Protein AF-A0A9E5N8G2-F1 (afdb_monomer_lite)

Sequence (56 aa):
MPHPIYRVVDFEIVGPYTLRIEFDDGTEQVIDFRPVLEGALYGPLQDERMFNQVEI

Radius of gyration: 12.8 Å; chains: 1; bounding box: 30×26×24 Å

pLDDT: mean 91.13, std 7.79, range [68.38, 98.31]

Foldseek 3Di:
DDPDDWDFDDWDDPDQQWIWTATPVRDTDIDRCVVVCPDPVNVVCVPSVNVVVDDD

Secondary structure (DSSP, 8-state):
-----PPEEEEEEEETTEEEEEETTS-EEEEE-HHHHTSTTTGGGGSHHHHTT---

Structure (mmCIF, N/CA/C/O backbone):
data_AF-A0A9E5N8G2-F1
#
_entry.id   AF-A0A9E5N8G2-F1
#
loop_
_atom_site.group_PDB
_atom_site.id
_atom_site.type_symbol
_atom_site.label_atom_id
_atom_site.label_alt_id
_atom_site.label_comp_id
_atom_site.label_asym_id
_atom_site.label_entity_id
_atom_site.label_seq_id
_atom_site.pdbx_PDB_ins_code
_atom_site.Cartn_x
_atom_site.Cartn_y
_atom_site.Cartn_z
_atom_site.occupancy
_atom_site.B_iso_or_equiv
_atom_site.auth_seq_id
_atom_site.auth_comp_id
_atom_site.auth_asym_id
_atom_site.auth_atom_id
_atom_site.pdbx_PDB_model_num
ATOM 1 N N . MET A 1 1 ? -18.144 14.868 8.586 1.00 68.38 1 MET A N 1
ATOM 2 C CA . MET A 1 1 ? -18.083 13.408 8.373 1.00 68.38 1 MET A CA 1
ATOM 3 C C . MET A 1 1 ? -16.765 12.931 8.956 1.00 68.38 1 MET A C 1
ATOM 5 O O . MET A 1 1 ? -15.785 13.641 8.755 1.00 68.38 1 MET A O 1
ATOM 9 N N . PRO A 1 2 ? -16.718 11.837 9.728 1.00 84.50 2 PRO A N 1
ATOM 10 C CA . PRO A 1 2 ? -15.436 11.256 10.104 1.00 84.50 2 PRO A CA 1
ATOM 11 C C . PRO A 1 2 ? -14.728 10.752 8.836 1.00 84.50 2 PRO A C 1
ATOM 13 O O . PRO A 1 2 ? -15.378 10.186 7.960 1.00 84.50 2 PRO A O 1
ATOM 16 N N . HIS A 1 3 ? -13.419 10.981 8.737 1.00 84.75 3 HIS A N 1
ATOM 17 C CA . HIS A 1 3 ? -12.542 10.368 7.736 1.00 84.75 3 HIS A CA 1
ATOM 18 C C . HIS A 1 3 ? -11.699 9.310 8.460 1.00 84.75 3 HIS A C 1
ATOM 20 O O . HIS A 1 3 ? -10.576 9.615 8.868 1.00 84.75 3 HIS A O 1
ATOM 26 N N . PRO A 1 4 ? -12.275 8.130 8.758 1.00 88.50 4 PRO A N 1
ATOM 27 C CA . PRO A 1 4 ? -11.550 7.077 9.454 1.00 88.50 4 PRO A CA 1
ATOM 28 C C . PRO A 1 4 ? -10.364 6.609 8.606 1.00 88.50 4 PRO A C 1
ATOM 30 O O . PRO A 1 4 ? -10.445 6.550 7.380 1.00 88.50 4 PRO A O 1
ATOM 33 N N . ILE A 1 5 ? -9.258 6.310 9.279 1.00 92.44 5 ILE A N 1
ATOM 34 C CA . ILE A 1 5 ? -8.069 5.710 8.678 1.00 92.44 5 ILE A CA 1
ATOM 35 C C . ILE A 1 5 ? -8.056 4.256 9.134 1.00 92.44 5 ILE A C 1
ATOM 37 O O . ILE A 1 5 ? -7.926 4.002 10.331 1.00 92.44 5 ILE A O 1
ATOM 41 N N . TYR A 1 6 ? -8.206 3.340 8.184 1.00 95.31 6 TYR A N 1
ATOM 42 C CA . TYR A 1 6 ? -8.198 1.897 8.417 1.00 95.31 6 TYR A CA 1
ATOM 43 C C . TYR A 1 6 ? -6.801 1.324 8.209 1.00 95.31 6 TYR A C 1
ATOM 45 O O . TYR A 1 6 ? -6.015 1.848 7.411 1.00 95.31 6 TYR A O 1
ATOM 53 N N . ARG A 1 7 ? -6.475 0.264 8.947 1.00 95.94 7 ARG A N 1
ATOM 54 C CA . ARG A 1 7 ? -5.180 -0.417 8.843 1.00 95.94 7 ARG A CA 1
ATOM 55 C C . ARG A 1 7 ? -5.295 -1.607 7.907 1.00 95.94 7 ARG A C 1
ATOM 57 O O . ARG A 1 7 ? -6.279 -2.328 7.966 1.00 95.94 7 ARG A O 1
ATOM 64 N N . VAL A 1 8 ? -4.265 -1.837 7.098 1.00 97.25 8 VAL A N 1
ATOM 65 C CA . VAL A 1 8 ? -4.104 -3.108 6.382 1.00 97.25 8 VAL A CA 1
ATOM 66 C C . VAL A 1 8 ? -3.733 -4.190 7.394 1.00 97.25 8 VAL A C 1
ATOM 68 O O . VAL A 1 8 ? -2.845 -3.966 8.222 1.00 97.25 8 VAL A O 1
ATOM 71 N N . VAL A 1 9 ? -4.425 -5.327 7.344 1.00 97.88 9 VAL A N 1
ATOM 72 C CA . VAL A 1 9 ? -4.195 -6.477 8.236 1.00 97.88 9 VAL A CA 1
ATOM 73 C C . VAL A 1 9 ? -3.738 -7.728 7.497 1.00 97.88 9 VAL A C 1
ATOM 75 O O . VAL A 1 9 ? -3.033 -8.532 8.099 1.00 97.88 9 VAL A O 1
ATOM 78 N N . ASP A 1 10 ? -4.081 -7.868 6.216 1.00 97.88 10 ASP A N 1
ATOM 79 C CA . ASP A 1 10 ? -3.624 -8.972 5.368 1.00 97.88 10 ASP A CA 1
ATOM 80 C C . ASP A 1 10 ? -3.588 -8.561 3.887 1.00 97.88 10 ASP A C 1
ATOM 82 O O . ASP A 1 10 ? -4.198 -7.560 3.483 1.00 97.88 10 ASP A O 1
ATOM 86 N N . PHE A 1 11 ? -2.868 -9.326 3.065 1.00 98.06 11 PHE A N 1
ATOM 87 C CA . PHE A 1 11 ? -2.957 -9.223 1.613 1.00 98.06 11 PHE A CA 1
ATOM 88 C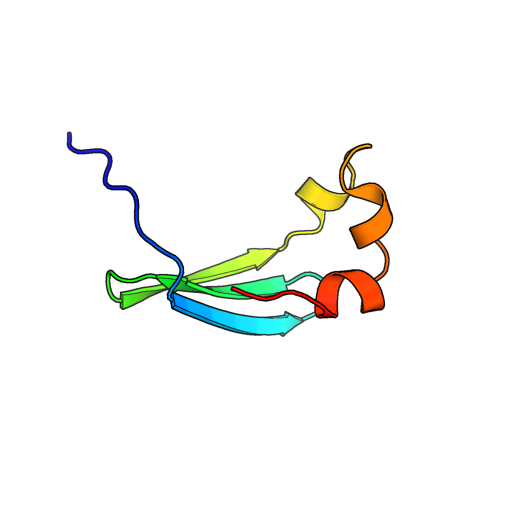 C . PHE A 1 11 ? -2.675 -10.549 0.893 1.00 98.06 11 PHE A C 1
ATOM 90 O O . PHE A 1 11 ? -1.954 -11.420 1.369 1.00 98.06 11 PHE A O 1
ATOM 97 N N . GLU A 1 12 ? -3.172 -10.653 -0.340 1.00 98.12 12 GLU A N 1
ATOM 98 C CA . GLU A 1 12 ? -2.883 -11.751 -1.263 1.00 98.12 12 GLU A CA 1
ATOM 99 C C . GLU A 1 12 ? -2.467 -11.207 -2.639 1.00 98.12 12 GLU A C 1
ATOM 101 O O . GLU A 1 12 ? -3.107 -10.302 -3.181 1.00 98.12 12 GLU A O 1
ATOM 106 N N . ILE A 1 13 ? -1.416 -11.777 -3.239 1.00 97.31 13 ILE A N 1
ATOM 107 C CA . ILE A 1 13 ? -1.041 -11.488 -4.632 1.00 97.31 13 ILE A CA 1
ATOM 108 C C . ILE A 1 13 ? -1.991 -12.264 -5.551 1.00 97.31 13 ILE A C 1
ATOM 110 O O . ILE A 1 13 ? -1.897 -13.484 -5.664 1.00 97.31 13 ILE A O 1
ATOM 114 N N . VAL A 1 14 ? -2.893 -11.554 -6.231 1.00 97.94 14 VAL A N 1
ATOM 115 C CA . VAL A 1 14 ? -3.940 -12.157 -7.085 1.00 97.94 14 VAL A CA 1
ATOM 116 C C . VAL A 1 14 ? -3.659 -12.017 -8.585 1.00 97.94 14 VAL A C 1
ATOM 118 O O . VAL A 1 14 ? -4.408 -12.522 -9.420 1.00 97.94 14 VAL A O 1
ATOM 121 N N . GLY A 1 15 ? -2.572 -11.335 -8.944 1.00 96.25 15 GLY A N 1
ATOM 122 C CA . GLY A 1 15 ? -2.100 -11.175 -10.315 1.00 96.25 15 GLY A CA 1
ATOM 123 C C . GLY A 1 15 ? -0.882 -10.252 -10.390 1.00 96.25 15 GLY A C 1
ATOM 124 O O . GLY A 1 15 ? -0.481 -9.688 -9.369 1.00 96.25 15 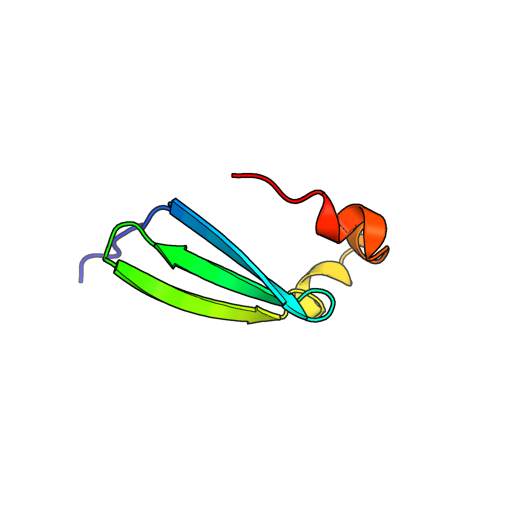GLY A O 1
ATOM 125 N N . PRO A 1 16 ? -0.298 -10.055 -11.586 1.00 94.25 16 PRO A N 1
ATOM 126 C CA . PRO A 1 16 ? 0.846 -9.166 -11.758 1.00 94.25 16 PRO A CA 1
ATOM 127 C C . PRO A 1 16 ? 0.528 -7.764 -11.233 1.00 94.25 16 PRO A C 1
ATOM 129 O O . PRO A 1 16 ? -0.454 -7.149 -11.662 1.00 94.25 16 PRO A O 1
ATOM 132 N N . TYR A 1 17 ? 1.343 -7.275 -10.295 1.00 95.00 17 TYR A N 1
ATOM 133 C CA . TYR A 1 17 ? 1.195 -5.959 -9.655 1.00 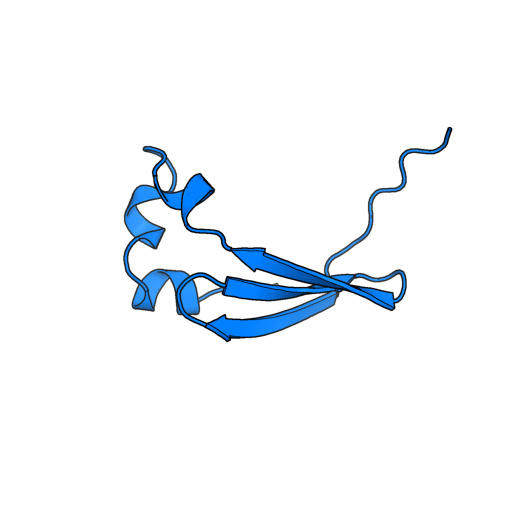95.00 17 TYR A CA 1
ATOM 134 C C . TYR A 1 17 ? -0.175 -5.711 -8.998 1.00 95.00 17 TYR A C 1
ATOM 136 O O . TYR A 1 17 ? -0.564 -4.562 -8.798 1.00 95.00 17 TYR A O 1
ATOM 144 N N . THR A 1 18 ? -0.931 -6.769 -8.696 1.00 96.62 18 THR A N 1
ATOM 145 C CA . THR A 1 18 ? -2.306 -6.670 -8.197 1.00 96.62 18 THR A CA 1
ATOM 146 C C . THR A 1 18 ? -2.436 -7.399 -6.867 1.00 96.62 18 THR A C 1
ATOM 148 O O . THR A 1 18 ? -2.164 -8.600 -6.789 1.00 96.62 18 THR A O 1
ATOM 151 N N . LEU A 1 19 ? -2.889 -6.688 -5.832 1.00 97.81 19 LEU A N 1
ATOM 152 C CA . LEU A 1 19 ? -3.089 -7.240 -4.488 1.00 97.81 19 LEU A CA 1
ATOM 153 C C . LEU A 1 19 ? -4.568 -7.201 -4.102 1.00 97.81 19 LEU A C 1
ATOM 155 O O . LEU A 1 19 ? -5.239 -6.200 -4.358 1.00 97.81 19 LEU A O 1
ATOM 159 N N . ARG A 1 20 ? -5.062 -8.258 -3.448 1.00 98.31 20 ARG A N 1
ATOM 160 C CA . ARG A 1 20 ? -6.257 -8.184 -2.596 1.00 98.31 20 ARG A CA 1
ATOM 161 C C . ARG A 1 20 ? -5.795 -7.770 -1.204 1.00 98.31 20 ARG A C 1
ATOM 163 O O . ARG A 1 20 ? -4.966 -8.463 -0.637 1.00 98.31 20 ARG A O 1
ATOM 170 N N . ILE A 1 21 ? -6.291 -6.653 -0.686 1.00 98.25 21 ILE A N 1
ATOM 171 C CA . ILE A 1 21 ? -5.922 -6.086 0.617 1.00 98.25 21 ILE A CA 1
ATOM 172 C C . ILE A 1 21 ? -7.108 -6.218 1.566 1.00 98.25 21 ILE A C 1
ATOM 174 O O . ILE A 1 21 ? -8.202 -5.794 1.199 1.00 98.25 21 ILE A O 1
ATOM 178 N N . GLU A 1 22 ? -6.881 -6.757 2.763 1.00 98.31 22 GLU A N 1
ATOM 179 C CA . GLU A 1 22 ? -7.846 -6.793 3.867 1.00 98.31 22 GLU A CA 1
ATOM 180 C C . GLU A 1 22 ? -7.554 -5.665 4.865 1.00 98.31 22 GLU A C 1
ATOM 182 O O . GLU A 1 22 ? -6.400 -5.420 5.240 1.00 98.31 22 GLU A O 1
ATOM 187 N N . PHE A 1 23 ? -8.607 -4.976 5.303 1.00 97.94 23 PHE A N 1
ATOM 188 C CA . PHE A 1 23 ? -8.545 -3.900 6.289 1.00 97.94 23 PHE A CA 1
ATOM 189 C C . PHE A 1 23 ? -9.097 -4.336 7.654 1.00 97.94 23 PHE A C 1
ATOM 191 O O . PHE A 1 23 ? -9.918 -5.243 7.756 1.00 97.94 23 PHE A O 1
ATOM 198 N N . ASP A 1 24 ? -8.687 -3.646 8.720 1.00 97.31 24 ASP A N 1
ATOM 199 C CA . ASP A 1 24 ? -9.118 -3.916 10.101 1.00 97.31 24 ASP A CA 1
ATOM 200 C C . ASP A 1 24 ? -10.615 -3.678 10.371 1.00 97.31 24 ASP A C 1
ATOM 202 O O . ASP A 1 24 ? -11.129 -4.084 11.415 1.00 97.31 24 ASP A O 1
ATO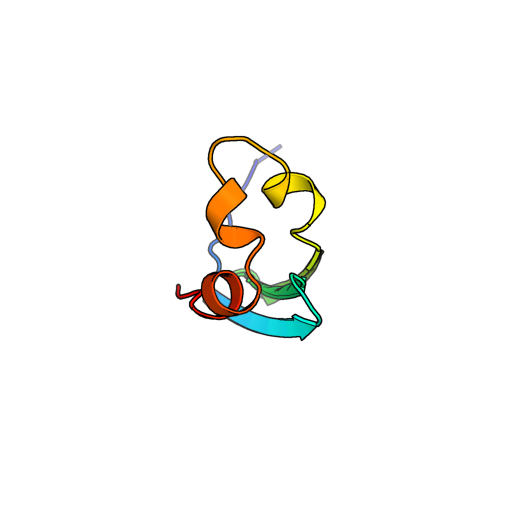M 206 N N . ASP A 1 25 ? -11.333 -3.065 9.431 1.00 96.69 25 ASP A N 1
ATOM 207 C CA . ASP A 1 25 ? -12.792 -2.954 9.440 1.00 96.69 25 ASP A CA 1
ATOM 208 C C . ASP A 1 25 ? -13.511 -4.129 8.749 1.00 96.69 25 ASP A C 1
ATOM 210 O O . ASP A 1 25 ? -14.743 -4.137 8.671 1.00 96.69 25 ASP A O 1
ATOM 214 N N . GLY A 1 26 ? -12.756 -5.128 8.282 1.00 96.31 26 GLY A N 1
ATOM 215 C CA . GLY A 1 26 ? -13.250 -6.319 7.595 1.00 96.31 26 GLY A CA 1
ATOM 216 C C . GLY A 1 26 ? -13.582 -6.098 6.120 1.00 96.31 26 GLY A C 1
ATOM 217 O O . GLY A 1 26 ? -14.175 -6.977 5.494 1.00 96.31 26 GLY A O 1
ATOM 218 N N . THR A 1 27 ? -13.259 -4.931 5.554 1.00 97.31 27 THR A N 1
ATOM 219 C CA . THR A 1 27 ? -13.405 -4.696 4.114 1.00 97.31 27 THR A CA 1
ATOM 220 C C . THR A 1 27 ? -12.208 -5.237 3.335 1.00 97.31 27 THR A C 1
ATOM 222 O O . THR A 1 27 ? -11.092 -5.318 3.844 1.00 97.31 27 THR A O 1
ATOM 225 N N . GLU A 1 28 ? -12.439 -5.577 2.066 1.00 98.12 28 GLU A N 1
ATOM 226 C CA . GLU A 1 28 ? -11.400 -6.038 1.148 1.00 98.12 28 GLU A CA 1
ATOM 227 C C . GLU A 1 28 ? -11.415 -5.228 -0.150 1.00 98.12 28 GLU A C 1
ATOM 229 O O . GLU A 1 28 ? -12.480 -4.849 -0.650 1.00 98.12 28 GLU A O 1
ATOM 234 N N . GLN A 1 29 ? -10.238 -4.984 -0.732 1.00 97.94 29 GLN A N 1
ATOM 235 C CA . GLN A 1 29 ? -10.109 -4.301 -2.023 1.00 97.94 29 GLN A CA 1
ATOM 236 C C . GLN A 1 29 ? -9.058 -4.956 -2.914 1.00 97.94 29 GLN A C 1
ATOM 238 O O . GLN A 1 29 ? -7.963 -5.272 -2.462 1.00 97.94 29 GLN A O 1
ATOM 243 N N . VAL A 1 30 ? -9.374 -5.110 -4.202 1.00 98.19 30 VAL A N 1
ATOM 244 C CA . VAL A 1 30 ? -8.415 -5.549 -5.226 1.00 98.19 30 VAL A CA 1
ATOM 245 C C . VAL A 1 30 ? -7.859 -4.320 -5.934 1.00 98.19 30 VAL 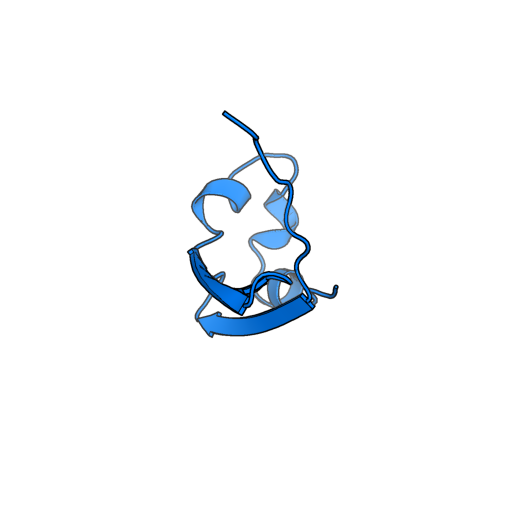A C 1
ATOM 247 O O . VAL A 1 30 ? -8.612 -3.578 -6.566 1.00 98.19 30 VAL A O 1
ATOM 250 N N . ILE A 1 31 ? -6.551 -4.099 -5.822 1.00 96.94 31 ILE A N 1
ATOM 251 C CA . ILE A 1 31 ? -5.878 -2.891 -6.307 1.00 96.94 31 ILE A CA 1
ATOM 252 C C . ILE A 1 31 ? -4.785 -3.274 -7.300 1.00 96.94 31 ILE A C 1
ATOM 254 O O . ILE A 1 31 ? -3.894 -4.057 -6.978 1.00 96.94 31 I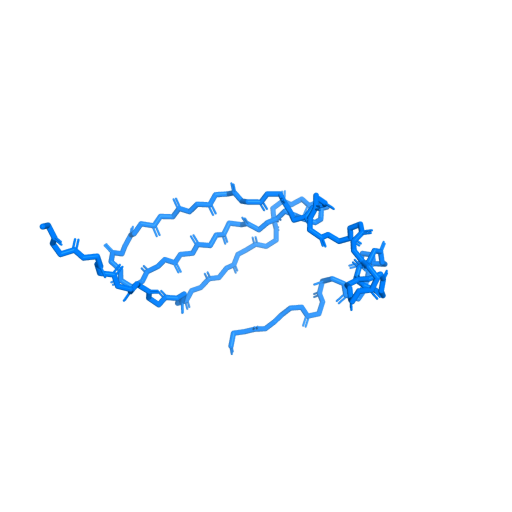LE A O 1
ATOM 258 N N . ASP A 1 32 ? -4.844 -2.680 -8.491 1.00 95.50 32 ASP A N 1
ATOM 259 C CA . ASP A 1 32 ? -3.771 -2.713 -9.483 1.00 95.50 32 ASP A CA 1
ATOM 260 C C . ASP A 1 32 ? -2.796 -1.560 -9.221 1.00 95.50 32 ASP A C 1
ATOM 262 O O . ASP A 1 32 ? -3.153 -0.384 -9.338 1.00 95.50 32 ASP A O 1
ATOM 266 N N . PHE A 1 33 ? -1.561 -1.899 -8.861 1.00 92.62 33 PHE A N 1
ATOM 267 C CA . PHE A 1 33 ? -0.526 -0.932 -8.518 1.00 92.62 33 PHE A CA 1
ATOM 268 C C . PHE A 1 33 ? 0.226 -0.391 -9.737 1.00 92.62 33 PHE A C 1
ATOM 270 O O . PHE A 1 33 ? 0.930 0.606 -9.592 1.00 92.62 33 PHE A O 1
ATOM 277 N N . ARG A 1 34 ? 0.067 -0.947 -10.949 1.00 90.75 34 ARG A N 1
ATOM 278 C CA . ARG A 1 34 ? 0.810 -0.485 -12.145 1.00 90.75 34 ARG A CA 1
ATOM 279 C C . ARG A 1 34 ? 0.804 1.038 -12.339 1.00 90.75 34 ARG A C 1
ATOM 281 O O . ARG A 1 34 ? 1.890 1.576 -12.550 1.00 90.75 34 ARG A O 1
ATOM 288 N N . PRO A 1 35 ? -0.327 1.761 -12.181 1.00 87.62 35 PRO A N 1
ATOM 289 C CA . PRO A 1 35 ? -0.352 3.210 -12.381 1.00 87.62 35 PRO A CA 1
ATOM 290 C C . PRO A 1 35 ? 0.556 3.993 -11.422 1.00 87.62 35 PRO A C 1
ATOM 292 O O . PRO A 1 35 ? 1.012 5.080 -11.764 1.00 87.62 35 PRO A O 1
ATOM 295 N N . VAL A 1 36 ? 0.831 3.469 -10.219 1.00 84.44 36 VAL A N 1
ATOM 296 C CA . VAL A 1 36 ? 1.713 4.142 -9.249 1.00 84.44 36 VAL A CA 1
ATOM 297 C C . VAL A 1 36 ? 3.188 3.786 -9.448 1.00 84.44 36 VAL A C 1
ATOM 299 O O . VAL A 1 36 ? 4.063 4.553 -9.044 1.00 84.44 36 VAL A O 1
ATOM 302 N N . LEU A 1 37 ? 3.479 2.666 -10.119 1.00 84.19 37 LEU A N 1
ATOM 303 C CA . LEU A 1 37 ? 4.842 2.195 -10.395 1.00 84.19 37 LEU A CA 1
ATOM 304 C C . LEU A 1 37 ? 5.526 2.949 -11.545 1.00 84.19 37 LEU A C 1
ATOM 306 O O . LEU A 1 37 ? 6.736 2.845 -11.723 1.00 84.19 37 LEU A O 1
ATOM 310 N N . GLU A 1 38 ? 4.779 3.731 -12.323 1.00 77.44 38 GLU A N 1
ATOM 311 C CA . GLU A 1 38 ? 5.308 4.565 -13.414 1.00 77.44 38 GLU A CA 1
ATOM 312 C C . GLU A 1 38 ? 6.083 5.805 -12.917 1.00 77.44 38 GLU A C 1
ATOM 314 O O . GLU A 1 38 ? 6.724 6.506 -13.702 1.00 77.44 38 GLU A O 1
ATOM 319 N N . GLY A 1 39 ? 6.061 6.084 -11.609 1.00 74.12 39 GLY A N 1
ATOM 320 C CA . GLY A 1 39 ? 6.766 7.214 -11.005 1.00 74.12 39 GLY A CA 1
ATOM 321 C C . GLY A 1 39 ? 8.263 6.968 -10.782 1.00 74.12 39 GLY A C 1
ATOM 322 O O . GLY A 1 39 ? 8.691 5.870 -10.438 1.00 74.12 39 GLY A O 1
ATOM 323 N N . ALA A 1 40 ? 9.071 8.033 -10.856 1.00 73.44 40 ALA A N 1
ATOM 324 C CA . ALA A 1 40 ? 10.526 7.976 -10.640 1.00 73.44 40 ALA A CA 1
ATOM 325 C C . ALA A 1 40 ? 10.945 7.401 -9.269 1.00 73.44 40 ALA A C 1
ATOM 327 O O . ALA A 1 40 ? 12.059 6.903 -9.129 1.00 73.44 40 ALA A O 1
ATOM 328 N N . LEU A 1 41 ? 10.062 7.462 -8.266 1.00 77.19 41 LEU A N 1
ATOM 329 C CA . LEU A 1 41 ? 10.306 6.923 -6.927 1.00 77.19 41 LEU A CA 1
ATOM 330 C C . LEU A 1 41 ? 10.102 5.402 -6.850 1.00 77.19 41 LEU A C 1
ATOM 332 O O . LEU A 1 41 ? 10.807 4.727 -6.107 1.00 77.19 41 LEU A O 1
ATOM 336 N N . TYR A 1 42 ? 9.156 4.870 -7.627 1.00 79.94 42 TYR A N 1
ATOM 337 C CA . TYR A 1 42 ? 8.742 3.465 -7.580 1.00 79.94 42 TYR A CA 1
ATOM 338 C C . TYR A 1 42 ? 9.204 2.659 -8.797 1.00 79.94 42 TYR A C 1
ATOM 340 O O . TYR A 1 42 ? 8.896 1.476 -8.888 1.00 79.94 42 TYR A O 1
ATOM 348 N N . GLY A 1 43 ? 10.002 3.254 -9.688 1.00 75.25 43 GLY A N 1
ATOM 349 C CA . GLY A 1 43 ? 10.572 2.588 -10.862 1.00 75.25 43 GLY A CA 1
ATOM 350 C C . GLY A 1 43 ? 11.192 1.202 -10.596 1.00 75.25 43 GLY A C 1
ATOM 351 O O . GLY A 1 43 ? 10.956 0.301 -11.393 1.00 75.25 43 GLY A O 1
ATOM 352 N N . PRO A 1 44 ? 11.910 0.954 -9.479 1.00 79.94 44 PRO A N 1
ATOM 353 C CA . PRO A 1 44 ? 12.429 -0.384 -9.168 1.00 79.94 44 PRO A CA 1
ATOM 354 C C . PRO A 1 44 ? 11.356 -1.459 -8.933 1.00 79.94 44 PRO A C 1
ATOM 356 O O . PRO A 1 44 ? 11.615 -2.638 -9.151 1.00 79.94 44 PRO A O 1
ATOM 359 N N . LEU A 1 45 ? 10.153 -1.072 -8.506 1.00 83.56 45 LEU A N 1
ATOM 360 C CA . LEU A 1 45 ? 9.030 -1.991 -8.297 1.00 83.56 45 LEU A CA 1
ATOM 361 C C . LEU A 1 45 ? 8.343 -2.388 -9.614 1.00 83.56 45 LEU A C 1
ATOM 363 O O . LEU A 1 45 ? 7.475 -3.253 -9.595 1.00 83.56 45 LEU A O 1
ATOM 367 N N . GLN A 1 46 ? 8.741 -1.809 -10.757 1.00 82.00 46 GLN A N 1
ATOM 368 C CA . GLN A 1 46 ? 8.346 -2.308 -12.081 1.00 82.00 46 GLN A CA 1
ATOM 369 C C . GLN A 1 46 ? 8.938 -3.689 -12.398 1.00 82.00 46 GLN A C 1
ATOM 371 O O . GLN A 1 46 ? 8.543 -4.297 -13.387 1.00 82.00 46 GLN A O 1
ATOM 376 N N . ASP A 1 47 ? 9.896 -4.183 -11.607 1.00 88.94 47 ASP A N 1
ATOM 377 C CA . ASP A 1 47 ? 10.265 -5.596 -11.624 1.00 88.94 47 ASP A CA 1
ATOM 378 C C . ASP A 1 47 ? 9.284 -6.379 -10.740 1.00 88.94 47 ASP A C 1
ATOM 380 O O . ASP A 1 47 ? 9.227 -6.188 -9.524 1.00 88.94 47 ASP A O 1
ATOM 384 N N . GLU A 1 48 ? 8.530 -7.296 -11.344 1.00 88.94 48 GLU A N 1
ATOM 385 C CA . GLU A 1 48 ? 7.560 -8.147 -10.651 1.00 88.94 48 GLU A CA 1
ATOM 386 C C . GLU A 1 48 ? 8.185 -8.943 -9.492 1.00 88.94 48 GLU A C 1
ATOM 388 O O . GLU A 1 48 ? 7.551 -9.143 -8.459 1.00 88.94 48 GLU A O 1
ATOM 393 N N . ARG A 1 49 ? 9.453 -9.359 -9.603 1.00 91.56 49 ARG A N 1
ATOM 394 C CA . ARG A 1 49 ? 10.157 -10.061 -8.516 1.00 91.56 49 ARG A CA 1
ATOM 395 C C . ARG A 1 49 ? 10.443 -9.147 -7.337 1.00 91.56 49 ARG A C 1
ATOM 397 O O . ARG A 1 49 ? 10.537 -9.634 -6.214 1.00 91.56 49 ARG A O 1
ATOM 404 N N . MET A 1 50 ? 10.635 -7.857 -7.592 1.00 90.81 50 MET A N 1
ATOM 405 C CA . MET A 1 50 ? 10.793 -6.851 -6.547 1.00 90.81 50 MET A CA 1
ATOM 406 C C . MET A 1 50 ? 9.436 -6.539 -5.913 1.00 90.81 50 MET A C 1
ATOM 408 O O . MET A 1 50 ? 9.328 -6.506 -4.694 1.00 90.81 50 MET A O 1
ATOM 412 N N . PHE A 1 51 ? 8.390 -6.385 -6.729 1.00 93.06 51 PHE A N 1
ATOM 413 C CA . PHE A 1 51 ? 7.024 -6.163 -6.251 1.00 93.06 51 PHE A CA 1
ATOM 414 C C . PHE A 1 51 ? 6.526 -7.300 -5.347 1.00 93.06 51 PHE A C 1
ATOM 416 O O . PHE A 1 51 ? 5.969 -7.053 -4.281 1.00 93.06 51 PHE A O 1
ATOM 423 N N . ASN A 1 52 ? 6.789 -8.551 -5.727 1.00 93.88 52 ASN A N 1
ATOM 424 C CA . ASN A 1 52 ? 6.343 -9.733 -4.985 1.00 93.88 52 ASN A CA 1
ATOM 425 C C . ASN A 1 52 ? 7.075 -9.949 -3.642 1.00 93.88 52 ASN A C 1
ATOM 427 O O . ASN A 1 52 ? 6.771 -10.914 -2.947 1.00 93.88 52 ASN A O 1
ATOM 431 N N . GLN A 1 53 ? 8.023 -9.081 -3.269 1.00 94.12 53 GLN A N 1
ATOM 432 C CA . GLN A 1 53 ? 8.658 -9.068 -1.940 1.00 94.12 53 GLN A CA 1
ATOM 433 C C . GLN A 1 53 ? 7.886 -8.221 -0.915 1.00 94.12 53 GLN A C 1
ATOM 435 O O . GLN A 1 53 ? 8.409 -7.944 0.159 1.00 94.12 53 GLN A O 1
ATOM 440 N N . VAL A 1 54 ? 6.675 -7.772 -1.252 1.00 93.31 54 VAL A N 1
ATOM 441 C CA . VAL A 1 54 ? 5.801 -7.000 -0.361 1.00 93.31 54 VAL A CA 1
ATOM 442 C C . VAL A 1 54 ? 5.580 -7.696 0.994 1.00 93.31 54 VAL A C 1
ATOM 444 O O . VAL A 1 54 ? 5.442 -8.916 1.069 1.00 93.31 54 VAL A O 1
ATOM 447 N N . GLU A 1 55 ? 5.534 -6.895 2.060 1.00 94.12 55 GLU A N 1
ATOM 448 C CA . GLU A 1 55 ? 5.297 -7.301 3.452 1.00 94.12 55 GLU A CA 1
ATOM 449 C C . GLU A 1 55 ? 4.468 -6.225 4.192 1.00 94.12 55 GLU A C 1
ATOM 451 O O . GLU A 1 55 ? 4.430 -5.073 3.745 1.00 94.12 55 GLU A O 1
ATOM 456 N N . ILE A 1 56 ? 3.780 -6.604 5.282 1.00 90.50 56 ILE A N 1
ATOM 457 C CA . ILE A 1 56 ? 2.990 -5.710 6.166 1.00 90.50 56 ILE A CA 1
ATOM 458 C C . ILE A 1 56 ? 3.806 -5.300 7.392 1.00 90.50 56 ILE A C 1
ATOM 460 O O . ILE A 1 56 ? 4.421 -6.197 8.011 1.00 90.50 56 ILE A O 1
#